Protein AF-A0A949L5R5-F1 (afdb_monomer_lite)

pLDDT: mean 89.88, std 6.46, range [57.16, 96.75]

Secondary structure (DSSP, 8-state):
-HHHHHHHHHHHHHHH---HHHHHHHHHHHHHHHHHHHS---HHHHHHHHHHHHHHHHHHHHHHHHHHHHHHHHHHSHHHHHHHHHHHTT--SHHHHHHHHHHHHHHHHHH-TT-

Foldseek 3Di:
DVVVVVVVVVVCCVVPVDDPVVVVVVVLVVCLVCCVVPVVDDNVVSVVVVVVVVVVVVVVVVVVVCLVVVLVVVCPPPVNVVVVVVQQVVQPDPVSNVVSVVVVVVVSCVVRVND

Radius of gyration: 22.45 Å; chains: 1; bounding box: 50×18×56 Å

Structure (mmCIF, N/CA/C/O backbone):
data_AF-A0A949L5R5-F1
#
_entry.id   AF-A0A949L5R5-F1
#
loop_
_atom_site.group_PDB
_atom_site.id
_atom_site.type_symbol
_atom_site.label_atom_id
_atom_site.label_alt_id
_atom_site.label_comp_id
_atom_site.label_asym_id
_atom_site.label_entity_id
_atom_site.label_seq_id
_atom_site.pdbx_PDB_ins_code
_atom_site.Cartn_x
_atom_site.Cartn_y
_atom_site.Cartn_z
_atom_site.occupancy
_atom_site.B_iso_or_equiv
_atom_site.auth_seq_id
_atom_site.auth_comp_id
_atom_site.auth_asym_id
_atom_site.auth_atom_id
_atom_site.pdbx_PDB_model_num
ATOM 1 N N . MET A 1 1 ? 11.360 -8.445 28.751 1.00 63.22 1 MET A N 1
ATOM 2 C CA . MET A 1 1 ? 12.357 -8.779 27.708 1.00 63.22 1 MET A CA 1
ATOM 3 C C . MET A 1 1 ? 11.833 -8.486 26.300 1.00 63.22 1 MET A C 1
ATOM 5 O O . MET A 1 1 ? 12.437 -7.669 25.621 1.00 63.22 1 MET A O 1
ATOM 9 N N . PHE A 1 2 ? 10.666 -9.020 25.914 1.00 84.00 2 PHE A N 1
ATOM 10 C CA . PHE A 1 2 ? 10.047 -8.808 24.590 1.00 84.00 2 PHE A CA 1
ATOM 11 C C . PHE A 1 2 ? 9.886 -7.331 24.183 1.00 84.00 2 PHE A C 1
ATOM 13 O O . PHE A 1 2 ? 10.334 -6.934 23.118 1.00 84.00 2 PHE A O 1
ATOM 20 N N . LYS A 1 3 ? 9.362 -6.481 25.079 1.00 83.56 3 LYS A N 1
ATOM 21 C CA . LYS A 1 3 ? 9.145 -5.042 24.815 1.00 83.56 3 LYS A CA 1
ATOM 22 C C . LYS A 1 3 ? 10.407 -4.278 24.382 1.00 83.56 3 LYS A C 1
ATOM 24 O O . LYS A 1 3 ? 10.329 -3.424 23.510 1.00 83.56 3 LYS A O 1
ATOM 29 N N . LYS A 1 4 ? 11.570 -4.576 24.981 1.00 83.69 4 LYS A N 1
ATOM 30 C CA . LYS A 1 4 ? 12.841 -3.913 24.627 1.00 83.69 4 LYS A CA 1
ATOM 31 C C . LYS A 1 4 ? 13.325 -4.338 23.242 1.00 83.69 4 LYS A C 1
ATOM 33 O O . LYS A 1 4 ? 13.772 -3.491 22.481 1.00 83.69 4 LYS A O 1
ATOM 38 N N . PHE A 1 5 ? 13.192 -5.624 22.922 1.00 92.50 5 PHE A N 1
ATOM 39 C CA . PHE A 1 5 ? 13.526 -6.154 21.603 1.00 92.50 5 PHE A CA 1
ATOM 40 C C . PHE A 1 5 ? 12.610 -5.571 20.518 1.00 92.50 5 PHE A C 1
ATOM 42 O O . PHE A 1 5 ? 13.103 -5.005 19.548 1.00 92.50 5 PHE A O 1
ATOM 49 N N . THR A 1 6 ? 11.290 -5.589 20.735 1.00 91.00 6 THR A N 1
ATOM 50 C CA . THR A 1 6 ? 10.316 -4.981 19.817 1.00 91.00 6 THR A CA 1
ATOM 51 C C . THR A 1 6 ? 10.620 -3.503 19.580 1.00 91.00 6 THR A C 1
ATOM 53 O O . THR A 1 6 ? 10.679 -3.074 18.434 1.00 91.00 6 THR A O 1
ATOM 56 N N . ASN A 1 7 ? 10.900 -2.731 20.634 1.00 91.31 7 ASN A N 1
ATOM 57 C CA . ASN A 1 7 ? 11.223 -1.311 20.488 1.00 91.31 7 ASN A CA 1
ATOM 58 C C . ASN A 1 7 ? 12.537 -1.072 19.728 1.00 91.31 7 ASN A C 1
ATOM 60 O O . ASN A 1 7 ? 12.623 -0.110 18.966 1.00 91.31 7 ASN A O 1
ATOM 64 N N . ALA A 1 8 ? 13.541 -1.939 19.893 1.00 91.62 8 ALA A N 1
ATOM 65 C CA . ALA A 1 8 ? 14.785 -1.854 19.130 1.00 91.62 8 ALA A CA 1
ATOM 66 C C . ALA A 1 8 ? 14.533 -2.092 17.631 1.00 91.62 8 ALA A C 1
ATOM 68 O O . ALA A 1 8 ? 14.948 -1.275 16.809 1.00 91.62 8 ALA A O 1
ATOM 69 N N . CYS A 1 9 ? 13.779 -3.138 17.277 1.00 90.31 9 CYS A N 1
ATOM 70 C CA . CYS A 1 9 ? 13.386 -3.409 15.891 1.00 90.31 9 CYS A CA 1
ATOM 71 C C . CYS A 1 9 ? 12.573 -2.253 15.292 1.00 90.31 9 CYS A C 1
ATOM 73 O O . CYS A 1 9 ? 12.889 -1.780 14.204 1.00 90.31 9 CYS A O 1
ATOM 75 N N . VAL A 1 10 ? 11.573 -1.748 16.022 1.00 90.69 10 VAL A N 1
ATOM 76 C CA . VAL A 1 10 ? 10.728 -0.624 15.584 1.00 90.69 10 VAL A CA 1
ATOM 77 C C . VAL A 1 10 ? 11.561 0.639 15.358 1.00 90.69 10 VAL A C 1
ATOM 79 O O . VAL A 1 10 ? 11.333 1.345 14.379 1.00 90.69 10 VAL A O 1
ATOM 82 N N . THR A 1 11 ? 12.548 0.914 16.214 1.00 91.19 11 THR A N 1
ATOM 83 C CA . THR A 1 11 ? 13.431 2.085 16.068 1.00 91.19 11 THR A CA 1
ATOM 84 C C . THR A 1 11 ? 14.309 1.975 14.825 1.00 91.19 11 THR A C 1
ATOM 86 O O . THR A 1 11 ? 14.455 2.949 14.093 1.00 91.19 11 THR A O 1
ATOM 89 N N . ILE A 1 12 ? 14.876 0.795 14.563 1.00 91.62 12 ILE A N 1
ATOM 90 C CA . ILE A 1 12 ? 15.704 0.557 13.375 1.00 91.62 12 ILE A CA 1
ATOM 91 C C . ILE A 1 12 ? 14.856 0.708 12.109 1.00 91.62 12 ILE A C 1
ATOM 93 O O . ILE A 1 12 ? 15.241 1.444 11.204 1.00 91.62 12 ILE A O 1
ATOM 97 N N . VAL A 1 13 ? 13.682 0.073 12.065 1.00 89.75 13 VAL A N 1
ATOM 98 C CA . VAL A 1 13 ? 12.789 0.129 10.901 1.00 89.75 13 VAL A CA 1
ATOM 99 C C . VAL A 1 13 ? 12.325 1.559 10.634 1.00 89.75 13 VAL A C 1
ATOM 101 O O . VAL A 1 13 ? 12.536 2.052 9.538 1.00 89.75 13 VAL A O 1
ATOM 104 N N . ASN A 1 14 ? 11.788 2.276 11.625 1.00 85.00 14 ASN A N 1
ATOM 105 C CA . ASN A 1 14 ? 11.332 3.657 11.403 1.00 85.00 14 ASN A CA 1
ATOM 106 C C . ASN A 1 14 ? 12.462 4.611 10.998 1.00 85.00 14 ASN A C 1
ATOM 108 O O . ASN A 1 14 ? 12.210 5.607 10.329 1.00 85.00 14 ASN A O 1
ATOM 112 N N . LYS A 1 15 ? 13.701 4.338 11.423 1.00 87.62 15 LYS A N 1
ATOM 113 C CA . LYS A 1 15 ? 14.843 5.205 11.124 1.00 87.62 15 LYS A CA 1
ATOM 114 C C . LYS A 1 15 ? 15.426 4.966 9.733 1.00 87.62 15 LYS A C 1
ATOM 116 O O . LYS A 1 15 ? 15.934 5.910 9.135 1.00 87.62 15 LYS A O 1
ATOM 121 N N . TYR A 1 16 ? 15.405 3.724 9.252 1.00 84.69 16 TYR A N 1
ATOM 122 C CA . TYR A 1 16 ? 16.114 3.341 8.030 1.00 84.69 16 TYR A CA 1
ATOM 123 C C . TYR A 1 16 ? 15.218 2.886 6.893 1.00 84.69 16 TYR A C 1
ATOM 125 O O . TYR A 1 16 ? 15.731 2.802 5.785 1.00 84.69 16 TYR A O 1
ATOM 133 N N . LEU A 1 17 ? 13.942 2.573 7.136 1.00 85.75 17 LEU A N 1
ATOM 134 C CA . LEU A 1 17 ? 13.018 2.161 6.086 1.00 85.75 17 LEU A CA 1
ATOM 135 C C . LEU A 1 17 ? 12.636 3.411 5.278 1.00 85.75 17 LEU A C 1
ATOM 137 O O . LEU A 1 17 ? 11.871 4.241 5.772 1.00 85.75 17 LEU A O 1
ATOM 141 N N . PRO A 1 18 ? 13.207 3.594 4.075 1.00 83.06 18 PRO A N 1
ATOM 142 C CA . PRO A 1 18 ? 12.855 4.700 3.209 1.00 83.06 18 PRO A CA 1
ATOM 143 C C . PRO A 1 18 ? 11.436 4.515 2.687 1.00 83.06 18 PRO A C 1
ATOM 145 O O . PRO A 1 18 ? 10.866 3.422 2.730 1.00 83.06 18 PRO A O 1
ATOM 148 N N . ASP A 1 19 ? 10.900 5.586 2.121 1.00 88.69 19 ASP A N 1
ATOM 149 C CA . ASP A 1 19 ? 9.606 5.534 1.464 1.00 88.69 19 ASP A CA 1
ATOM 150 C C . ASP A 1 19 ? 9.576 4.441 0.362 1.00 88.69 19 ASP A C 1
ATOM 152 O O . ASP A 1 19 ? 10.503 4.375 -0.453 1.00 88.69 19 ASP A O 1
ATOM 156 N N . PRO A 1 20 ? 8.542 3.578 0.301 1.00 89.62 20 PRO A N 1
ATOM 157 C CA . PRO A 1 20 ? 8.423 2.537 -0.724 1.00 89.62 20 PRO A CA 1
ATOM 158 C C . PRO A 1 20 ? 8.541 3.055 -2.165 1.00 89.62 20 PRO A C 1
ATOM 160 O O . PRO A 1 20 ? 9.084 2.361 -3.030 1.00 89.62 20 PRO A O 1
ATOM 163 N N . PHE A 1 21 ? 8.084 4.281 -2.431 1.00 88.38 21 PHE A N 1
ATOM 164 C CA . PHE A 1 21 ? 8.202 4.917 -3.739 1.00 88.38 21 PHE A CA 1
ATOM 165 C C . PHE A 1 21 ? 9.664 5.148 -4.131 1.00 88.38 21 PHE A C 1
ATOM 167 O O . PHE A 1 21 ? 10.023 4.954 -5.293 1.00 88.38 21 PHE A O 1
ATOM 174 N N . LEU A 1 22 ? 10.534 5.484 -3.169 1.00 91.88 22 LEU A N 1
ATOM 175 C CA . LEU A 1 22 ? 11.964 5.663 -3.424 1.00 91.88 22 LEU A CA 1
ATOM 176 C C . LEU A 1 22 ? 12.582 4.387 -4.005 1.00 91.88 22 LEU A C 1
ATOM 178 O O . LEU A 1 22 ? 13.319 4.449 -4.990 1.00 91.88 22 LEU A O 1
ATOM 182 N N . PHE A 1 23 ? 12.251 3.224 -3.438 1.00 91.44 23 PHE A N 1
ATOM 183 C CA . PHE A 1 23 ? 12.731 1.947 -3.965 1.00 91.44 23 PHE A CA 1
ATOM 184 C C . PHE A 1 23 ? 12.221 1.677 -5.378 1.00 91.44 23 PHE A C 1
ATOM 186 O O . PHE A 1 23 ? 13.002 1.237 -6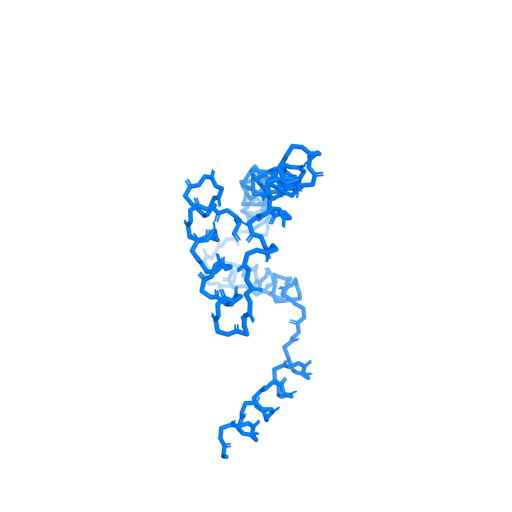.219 1.00 91.44 23 PHE A O 1
ATOM 193 N N . ALA A 1 24 ? 10.949 1.966 -5.665 1.00 92.00 24 ALA A N 1
ATOM 194 C CA . ALA A 1 24 ? 10.382 1.784 -7.001 1.00 92.00 24 ALA A CA 1
ATOM 195 C C . ALA A 1 24 ? 11.110 2.638 -8.057 1.00 92.00 24 ALA A C 1
ATOM 197 O O . ALA A 1 24 ? 11.410 2.156 -9.154 1.00 92.00 24 ALA A O 1
ATOM 198 N N . VAL A 1 25 ? 11.455 3.883 -7.714 1.00 93.44 25 VAL A N 1
ATOM 199 C CA . VAL A 1 25 ? 12.224 4.783 -8.586 1.00 93.44 25 VAL A CA 1
ATOM 200 C C . VAL A 1 25 ? 13.645 4.257 -8.805 1.00 93.44 25 VAL A C 1
ATOM 202 O O . VAL A 1 25 ? 14.082 4.138 -9.949 1.00 93.44 25 VAL A O 1
ATOM 205 N N . ILE A 1 26 ? 14.358 3.884 -7.738 1.00 95.62 26 ILE A N 1
ATOM 206 C CA . ILE A 1 26 ? 15.722 3.337 -7.839 1.00 95.62 26 ILE A CA 1
ATOM 207 C C . ILE A 1 26 ? 15.732 2.066 -8.696 1.00 95.62 26 ILE A C 1
ATOM 209 O O . ILE A 1 26 ? 16.552 1.935 -9.606 1.00 95.62 26 ILE A O 1
ATOM 213 N N . LEU A 1 27 ? 14.795 1.149 -8.450 1.00 95.12 27 LEU A N 1
ATOM 214 C CA . LEU A 1 27 ? 14.668 -0.086 -9.218 1.00 95.12 27 LEU A CA 1
ATOM 215 C C . LEU A 1 27 ? 14.348 0.182 -10.687 1.00 95.12 27 LEU A C 1
ATOM 217 O O . LEU A 1 27 ? 14.886 -0.510 -11.544 1.00 95.12 27 LEU A O 1
ATOM 221 N N . THR A 1 28 ? 13.545 1.203 -10.995 1.00 94.44 28 THR A N 1
ATOM 222 C CA . THR A 1 28 ? 13.281 1.607 -12.384 1.00 94.44 28 THR A CA 1
ATOM 223 C C . THR A 1 28 ? 14.584 1.931 -13.115 1.00 94.44 28 THR A C 1
ATOM 225 O O . THR A 1 28 ? 14.828 1.397 -14.196 1.00 94.44 28 THR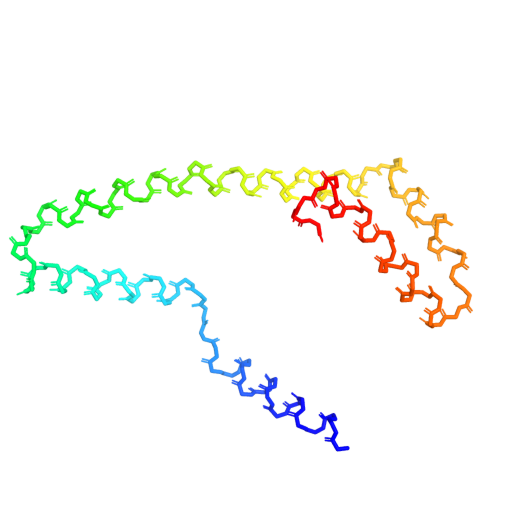 A O 1
ATOM 228 N N . PHE A 1 29 ? 15.462 2.737 -12.512 1.00 95.56 29 PHE A N 1
ATOM 229 C CA . PHE A 1 29 ? 16.761 3.056 -13.111 1.00 95.56 29 PHE A CA 1
ATOM 230 C C . PHE A 1 29 ? 17.661 1.827 -13.244 1.00 95.56 29 PHE A C 1
ATOM 232 O O . PHE A 1 29 ? 18.258 1.622 -14.299 1.00 95.56 29 PHE A O 1
ATOM 239 N N . ILE A 1 30 ? 17.726 0.986 -12.207 1.00 96.75 30 ILE A N 1
ATOM 240 C CA . ILE A 1 30 ? 18.511 -0.256 -12.239 1.00 96.75 30 ILE A CA 1
ATOM 241 C C . ILE A 1 30 ? 18.041 -1.155 -13.387 1.00 96.75 30 ILE A C 1
ATOM 243 O O . ILE A 1 30 ? 18.862 -1.626 -14.169 1.00 96.75 30 ILE A O 1
ATOM 247 N N . VAL A 1 31 ? 16.731 -1.362 -13.533 1.00 95.50 31 VAL A N 1
ATOM 248 C CA . VAL A 1 31 ? 16.160 -2.209 -14.588 1.00 95.50 31 VAL A CA 1
ATOM 249 C C . VAL A 1 31 ? 16.445 -1.636 -15.974 1.00 95.50 31 VAL A C 1
ATOM 251 O O . VAL A 1 31 ? 16.804 -2.399 -16.868 1.00 95.50 31 VAL A O 1
ATOM 254 N N . VAL A 1 32 ? 16.355 -0.314 -16.159 1.00 95.38 32 VAL A N 1
ATOM 255 C CA . VAL A 1 32 ? 16.730 0.330 -17.429 1.00 95.38 32 VAL A CA 1
ATOM 256 C C . VAL A 1 32 ? 18.200 0.061 -17.759 1.00 95.38 32 VAL A C 1
ATOM 258 O O . VAL A 1 32 ? 18.496 -0.408 -18.855 1.00 95.38 32 VAL A O 1
ATOM 261 N N . LEU A 1 33 ? 19.117 0.284 -16.813 1.00 95.56 33 LEU A N 1
ATOM 262 C CA . LEU A 1 33 ? 20.553 0.065 -17.025 1.00 95.56 33 LEU A CA 1
ATOM 263 C C . LEU A 1 33 ? 20.880 -1.402 -17.329 1.00 95.56 33 LEU A C 1
ATOM 265 O O . LEU A 1 33 ? 21.621 -1.687 -18.269 1.00 95.56 33 LEU A O 1
ATOM 269 N N . LEU A 1 34 ? 20.310 -2.333 -16.564 1.00 96.19 34 LEU A N 1
ATOM 270 C CA . LEU A 1 34 ? 20.529 -3.764 -16.767 1.00 96.19 34 LEU A CA 1
ATOM 271 C C . LEU A 1 34 ? 19.904 -4.259 -18.075 1.00 96.19 34 LEU A C 1
ATOM 273 O O . LEU A 1 34 ? 20.497 -5.104 -18.742 1.00 96.19 34 LEU A O 1
ATOM 277 N N . GLY A 1 35 ? 18.753 -3.719 -18.481 1.00 95.25 35 GLY A N 1
ATOM 278 C CA . GLY A 1 35 ? 18.120 -4.059 -19.754 1.00 95.25 35 GLY A CA 1
ATOM 279 C C . GLY A 1 35 ? 18.992 -3.679 -20.954 1.00 95.25 35 GLY A C 1
ATOM 280 O O . GLY A 1 35 ? 19.216 -4.500 -21.849 1.00 95.25 35 GLY A O 1
ATOM 281 N N . LEU A 1 36 ? 19.570 -2.475 -20.919 1.00 94.81 36 LEU A N 1
ATOM 282 C CA . LEU A 1 36 ? 20.508 -2.002 -21.940 1.00 94.81 36 LEU A CA 1
ATOM 283 C C . LEU A 1 36 ? 21.814 -2.811 -21.949 1.00 94.81 36 LEU A C 1
ATOM 285 O O . LEU A 1 36 ? 22.308 -3.171 -23.014 1.00 94.81 36 LEU A O 1
ATOM 289 N N . ALA A 1 37 ? 22.375 -3.103 -20.771 1.00 94.38 37 ALA A N 1
ATOM 290 C CA . ALA A 1 37 ? 23.692 -3.727 -20.655 1.00 94.38 37 ALA A CA 1
ATOM 291 C C . ALA A 1 37 ? 23.686 -5.251 -20.864 1.00 94.38 37 ALA A C 1
ATOM 293 O O . ALA A 1 37 ? 24.633 -5.788 -21.433 1.00 94.38 37 ALA A O 1
ATOM 294 N N . LEU A 1 38 ? 22.655 -5.955 -20.382 1.00 95.62 38 LEU A N 1
ATOM 295 C CA . LEU A 1 38 ? 22.647 -7.422 -20.304 1.00 95.62 38 LEU A CA 1
ATOM 296 C C . LEU A 1 38 ? 21.679 -8.090 -21.280 1.00 95.62 38 LEU A C 1
ATOM 298 O O . LEU A 1 38 ? 21.903 -9.236 -21.657 1.00 95.62 38 LEU A O 1
ATOM 302 N N . THR A 1 39 ? 20.600 -7.410 -21.679 1.00 91.69 39 THR A N 1
ATOM 303 C CA . THR A 1 39 ? 19.536 -8.027 -22.497 1.00 91.69 39 THR A CA 1
ATOM 304 C C . THR A 1 39 ? 19.501 -7.537 -23.943 1.00 91.69 39 THR A C 1
ATOM 306 O O . THR A 1 39 ? 18.654 -7.981 -24.713 1.00 91.69 39 THR A O 1
ATOM 309 N N . GLY A 1 40 ? 20.417 -6.636 -24.322 1.00 88.69 40 GLY A N 1
ATOM 310 C CA . GLY A 1 40 ? 20.526 -6.108 -25.686 1.00 88.69 40 GLY A CA 1
ATOM 311 C C . GLY A 1 40 ? 19.322 -5.275 -26.136 1.00 88.69 40 GLY A C 1
ATOM 312 O O . GLY A 1 40 ? 19.128 -5.084 -27.333 1.00 88.69 40 GLY A O 1
ATOM 313 N N . GLN A 1 41 ? 18.499 -4.804 -25.195 1.00 92.00 41 GLN A N 1
ATOM 314 C CA . GLN A 1 41 ? 17.329 -3.980 -25.489 1.00 92.00 41 GLN A CA 1
ATOM 315 C C . GLN A 1 41 ? 17.762 -2.562 -25.861 1.00 92.00 41 GLN A C 1
ATOM 317 O O . GLN A 1 41 ? 18.695 -2.014 -25.271 1.00 92.00 41 GLN A O 1
ATOM 322 N N . GLY A 1 42 ? 17.077 -1.943 -26.823 1.00 93.88 42 GLY A N 1
ATOM 323 C CA . GLY A 1 42 ? 17.318 -0.546 -27.172 1.00 93.88 42 GLY A CA 1
ATOM 324 C C . GLY A 1 42 ? 16.741 0.420 -26.123 1.00 93.88 42 GLY A C 1
ATOM 325 O O . GLY A 1 42 ? 15.764 0.086 -25.448 1.00 93.88 42 GLY A O 1
ATOM 326 N N . PRO A 1 43 ? 17.251 1.666 -26.021 1.00 92.19 43 PRO A N 1
ATOM 327 C CA . PRO A 1 43 ? 16.682 2.692 -25.138 1.00 92.19 43 PRO A CA 1
ATOM 328 C C . PRO A 1 43 ? 15.185 2.923 -25.354 1.00 92.19 43 PRO A C 1
ATOM 330 O O . PRO A 1 43 ? 14.431 3.079 -24.397 1.00 92.19 43 PRO A O 1
ATOM 333 N N . MET A 1 44 ? 14.742 2.891 -26.612 1.00 95.44 44 MET A N 1
ATOM 334 C CA . MET A 1 44 ? 13.333 3.069 -26.955 1.00 95.44 44 MET A CA 1
ATOM 335 C C . MET A 1 44 ? 12.466 1.891 -26.494 1.00 95.44 44 MET A C 1
ATOM 337 O O . MET A 1 44 ? 11.323 2.089 -26.083 1.00 95.44 44 MET A O 1
ATOM 341 N N . ASP A 1 45 ? 13.000 0.672 -26.523 1.00 94.62 45 ASP A N 1
ATOM 342 C CA . ASP A 1 45 ? 12.265 -0.515 -26.091 1.00 94.62 45 ASP A CA 1
ATOM 343 C C . ASP A 1 45 ? 12.122 -0.542 -24.569 1.00 94.62 45 ASP A C 1
ATOM 345 O O . ASP A 1 45 ? 11.028 -0.798 -24.068 1.00 94.62 45 ASP A O 1
ATOM 349 N N . MET A 1 46 ? 13.152 -0.122 -23.824 1.00 95.12 46 MET A N 1
ATOM 350 C CA . MET A 1 46 ? 13.056 0.053 -22.368 1.00 95.12 46 MET A CA 1
ATOM 351 C C . MET A 1 46 ? 11.948 1.036 -21.965 1.00 95.12 46 MET A C 1
ATOM 353 O O . MET A 1 46 ? 11.188 0.758 -21.036 1.00 95.12 46 MET A O 1
ATOM 357 N N . VAL A 1 47 ? 11.796 2.150 -22.693 1.00 94.25 47 VAL A N 1
ATOM 358 C CA . VAL A 1 47 ? 10.703 3.113 -22.461 1.00 94.25 47 VAL A CA 1
ATOM 359 C C . VAL A 1 47 ? 9.338 2.483 -22.747 1.00 94.25 47 VAL A C 1
ATOM 361 O O . VAL A 1 47 ? 8.409 2.654 -21.955 1.00 94.25 47 VAL A O 1
ATOM 364 N N . LYS A 1 48 ? 9.203 1.717 -23.837 1.00 93.69 48 LYS A N 1
ATOM 365 C CA . LYS A 1 48 ? 7.954 1.008 -24.159 1.00 93.69 48 LYS A CA 1
ATOM 366 C C . LYS A 1 48 ? 7.598 -0.029 -23.094 1.00 93.69 48 LYS A C 1
ATOM 368 O O . LYS A 1 48 ? 6.441 -0.094 -22.685 1.00 93.69 48 LYS A O 1
ATOM 373 N N . HIS A 1 49 ? 8.568 -0.813 -22.622 1.00 92.62 49 HIS A N 1
ATOM 374 C CA . HIS A 1 49 ? 8.356 -1.796 -21.557 1.00 92.62 49 HIS A CA 1
ATOM 375 C C . HIS A 1 49 ? 7.884 -1.132 -20.264 1.00 92.62 49 HIS A C 1
ATOM 377 O O . HIS A 1 49 ? 6.902 -1.580 -19.669 1.00 92.62 49 HIS A O 1
ATOM 383 N N . TRP A 1 50 ? 8.534 -0.036 -19.869 1.00 92.69 50 TRP A N 1
ATOM 384 C CA . TRP A 1 50 ? 8.145 0.726 -18.687 1.00 92.69 50 TRP A CA 1
ATOM 385 C C . TRP A 1 50 ? 6.731 1.309 -18.823 1.00 92.69 50 TRP A C 1
ATOM 387 O O . TRP A 1 50 ? 5.893 1.105 -17.945 1.00 92.69 50 TRP A O 1
ATOM 397 N N . GLY A 1 51 ? 6.431 1.959 -19.953 1.00 91.12 51 GLY A N 1
ATOM 398 C CA . GLY A 1 51 ? 5.121 2.557 -20.213 1.00 91.12 51 GLY A CA 1
ATOM 399 C C . GLY A 1 51 ? 3.989 1.527 -20.238 1.00 91.12 51 GLY A C 1
ATOM 400 O O . GLY A 1 51 ? 2.975 1.711 -19.566 1.00 91.12 51 GLY A O 1
ATOM 401 N N . ASN A 1 52 ? 4.168 0.412 -20.950 1.00 89.94 52 ASN A N 1
ATOM 402 C CA . ASN A 1 52 ? 3.163 -0.654 -21.017 1.00 89.94 52 ASN A CA 1
ATOM 403 C C . ASN A 1 52 ? 2.900 -1.279 -19.637 1.00 89.94 52 ASN A C 1
ATOM 405 O O . ASN A 1 52 ? 1.746 -1.522 -19.281 1.00 89.94 52 ASN A O 1
ATOM 409 N N . GLY A 1 53 ? 3.954 -1.501 -18.842 1.00 87.94 53 GLY A N 1
ATOM 410 C CA . GLY A 1 53 ? 3.823 -1.997 -17.472 1.00 87.94 53 GLY A CA 1
ATOM 411 C C . GLY A 1 53 ? 3.079 -1.017 -16.560 1.00 87.94 53 GLY A C 1
ATOM 412 O O . GLY A 1 53 ? 2.193 -1.425 -15.809 1.00 87.94 53 GLY A O 1
ATOM 413 N N . PHE A 1 54 ? 3.378 0.280 -16.667 1.00 87.38 54 PHE A N 1
ATOM 414 C CA . PHE A 1 54 ? 2.708 1.325 -15.891 1.00 87.38 54 PHE A CA 1
ATOM 415 C C . PHE A 1 54 ? 1.194 1.355 -16.142 1.00 87.38 54 PHE A C 1
ATOM 417 O O . PHE A 1 54 ? 0.409 1.382 -15.193 1.00 87.38 54 PHE A O 1
ATOM 424 N N . TRP A 1 55 ? 0.763 1.287 -17.405 1.00 86.56 55 TRP A N 1
ATOM 425 C CA . TRP A 1 55 ? -0.664 1.295 -17.744 1.00 86.56 55 TRP A CA 1
ATOM 426 C C . TRP A 1 55 ? -1.407 0.046 -17.256 1.00 86.56 55 TRP A C 1
ATOM 428 O O . TRP A 1 55 ? -2.549 0.159 -16.808 1.00 86.56 55 TRP A O 1
ATOM 438 N N . ALA A 1 56 ? -0.763 -1.125 -17.266 1.00 85.00 56 ALA A N 1
ATOM 439 C CA . ALA A 1 56 ? -1.338 -2.335 -16.677 1.00 85.00 56 ALA A CA 1
ATOM 440 C C . ALA A 1 56 ? -1.553 -2.179 -15.158 1.00 85.00 56 ALA A C 1
ATOM 442 O O . ALA A 1 56 ? -2.602 -2.556 -14.628 1.00 85.00 56 ALA A O 1
ATOM 443 N N . LEU A 1 57 ? -0.592 -1.559 -14.466 1.00 88.81 57 LEU A N 1
ATOM 444 C CA . LEU A 1 57 ? -0.694 -1.271 -13.036 1.00 88.81 57 LEU A CA 1
ATOM 445 C C . LEU A 1 57 ? -1.742 -0.204 -12.715 1.00 88.81 57 LEU A C 1
ATOM 447 O O . LEU A 1 57 ? -2.301 -0.246 -11.625 1.00 88.81 57 LEU A O 1
ATOM 451 N N . LEU A 1 58 ? -2.038 0.729 -13.625 1.00 89.88 58 LEU A N 1
ATOM 452 C CA . LEU A 1 58 ? -3.050 1.766 -13.399 1.00 89.88 58 LEU A CA 1
ATOM 453 C C . LEU A 1 58 ? -4.462 1.181 -13.266 1.00 89.88 58 LEU A C 1
ATOM 455 O O . LEU A 1 58 ? -5.217 1.577 -12.380 1.00 89.88 58 LEU A O 1
ATOM 459 N N . ALA A 1 59 ? -4.826 0.230 -14.129 1.00 87.94 59 ALA A N 1
ATOM 460 C CA . ALA A 1 59 ? -6.123 -0.437 -14.031 1.00 87.94 59 ALA A CA 1
ATOM 461 C C . ALA A 1 59 ? -6.242 -1.219 -12.712 1.00 87.94 59 ALA A C 1
ATOM 463 O O . ALA A 1 59 ? -7.249 -1.111 -12.012 1.00 87.94 59 ALA A O 1
ATOM 464 N N . PHE A 1 60 ? -5.184 -1.946 -12.342 1.00 88.06 60 PHE A N 1
ATOM 465 C CA . PHE A 1 60 ? -5.109 -2.661 -11.070 1.00 88.06 60 PHE A CA 1
ATOM 466 C C . PHE A 1 60 ? -5.174 -1.710 -9.864 1.00 88.06 60 PHE A C 1
ATOM 468 O O . PHE A 1 60 ? -5.956 -1.929 -8.941 1.00 88.06 60 PHE A O 1
ATOM 475 N N . SER A 1 61 ? -4.404 -0.620 -9.871 1.00 91.38 61 SER A N 1
ATOM 476 C CA . SER A 1 61 ? -4.371 0.337 -8.765 1.00 91.38 61 SER A CA 1
ATOM 477 C C . SER A 1 61 ? -5.710 1.048 -8.596 1.00 91.38 61 SER A C 1
ATOM 479 O O . SER A 1 61 ? -6.164 1.201 -7.466 1.00 91.38 61 SER A O 1
ATOM 481 N N . MET A 1 62 ? -6.395 1.392 -9.690 1.00 92.56 62 MET A N 1
ATOM 482 C CA . MET A 1 62 ? -7.750 1.942 -9.642 1.00 92.56 62 MET A CA 1
ATOM 483 C C . MET A 1 62 ? -8.728 0.967 -8.977 1.00 92.56 62 MET A C 1
ATOM 485 O O . MET A 1 62 ? -9.495 1.372 -8.104 1.00 92.56 62 MET A O 1
ATOM 489 N N . GLN A 1 63 ? -8.683 -0.320 -9.337 1.00 90.00 63 GLN A N 1
ATOM 490 C CA . GLN A 1 63 ? -9.521 -1.343 -8.703 1.00 90.00 63 GLN A CA 1
ATOM 491 C C . GLN A 1 63 ? -9.241 -1.434 -7.196 1.00 90.00 63 GLN A C 1
ATOM 493 O O . GLN A 1 63 ? -10.176 -1.398 -6.397 1.00 90.00 63 GLN A O 1
ATOM 498 N N . MET A 1 64 ? -7.968 -1.461 -6.795 1.00 90.88 64 MET A N 1
ATOM 499 C CA . MET A 1 64 ? -7.577 -1.508 -5.382 1.00 90.88 64 MET A CA 1
ATOM 500 C C . MET A 1 64 ? -7.987 -0.245 -4.609 1.00 90.88 64 MET A C 1
ATOM 502 O O . MET A 1 64 ? -8.497 -0.345 -3.493 1.00 90.88 64 MET A O 1
ATOM 506 N N . VAL A 1 65 ? -7.834 0.942 -5.204 1.00 92.12 65 VAL A N 1
ATOM 507 C CA . VAL A 1 65 ? -8.283 2.213 -4.611 1.00 92.12 65 VAL A CA 1
ATOM 508 C C . VAL A 1 65 ? -9.796 2.210 -4.424 1.00 92.12 65 VAL A C 1
ATOM 510 O O . VAL A 1 65 ? -10.271 2.575 -3.351 1.00 92.12 65 VAL A O 1
ATOM 513 N N . LEU A 1 66 ? -10.565 1.761 -5.419 1.00 90.88 66 LEU A N 1
ATOM 514 C CA . LEU A 1 66 ? -12.019 1.671 -5.300 1.00 90.88 66 LEU A CA 1
ATOM 515 C C . LEU A 1 66 ? -12.437 0.698 -4.196 1.00 90.88 66 LEU A C 1
ATOM 517 O O . LEU A 1 66 ? -13.335 1.038 -3.429 1.00 90.88 66 LEU A O 1
ATOM 521 N N . ILE A 1 67 ? -11.777 -0.456 -4.055 1.00 88.12 67 ILE A N 1
ATOM 522 C CA . ILE A 1 67 ? -12.044 -1.410 -2.962 1.00 88.12 67 ILE A CA 1
ATOM 523 C C . ILE A 1 67 ? -11.872 -0.735 -1.592 1.00 88.12 67 ILE A C 1
ATOM 525 O O . ILE A 1 67 ? -12.753 -0.859 -0.737 1.00 88.12 67 ILE A O 1
ATOM 529 N N . LEU A 1 68 ? -10.791 0.027 -1.399 1.00 89.44 68 LEU A N 1
ATOM 530 C CA . LEU A 1 68 ? -10.502 0.730 -0.142 1.00 89.44 68 LEU A CA 1
ATOM 531 C C . LEU A 1 68 ? -11.454 1.910 0.110 1.00 89.44 68 LEU A C 1
ATOM 533 O O . LEU A 1 68 ? -11.997 2.066 1.207 1.00 89.44 68 LEU A O 1
ATOM 537 N N . VAL A 1 69 ? -11.684 2.751 -0.900 1.00 90.69 69 VAL A N 1
ATOM 538 C CA . VAL A 1 69 ? -12.552 3.933 -0.783 1.00 90.69 69 VAL A CA 1
ATOM 539 C C . VAL A 1 69 ? -14.001 3.512 -0.550 1.00 90.69 69 VAL A C 1
ATOM 541 O O . VAL A 1 69 ? -14.658 4.048 0.337 1.00 90.69 69 VAL A O 1
ATOM 544 N N . THR A 1 70 ? -14.503 2.517 -1.279 1.00 90.06 70 THR A N 1
ATOM 545 C CA . THR A 1 70 ? -15.873 2.020 -1.075 1.00 90.06 70 THR A CA 1
ATOM 546 C C . THR A 1 70 ? -16.022 1.269 0.247 1.00 90.06 70 THR A C 1
ATOM 548 O O . THR A 1 70 ? -17.023 1.468 0.933 1.00 90.06 70 THR A O 1
ATOM 551 N N . GLY A 1 71 ? -15.022 0.483 0.664 1.00 88.25 71 GLY A N 1
ATOM 552 C CA . GLY A 1 71 ? -15.009 -0.176 1.974 1.00 88.25 71 GLY A CA 1
ATOM 553 C C . GLY A 1 71 ? -15.035 0.830 3.129 1.00 88.25 71 GLY A C 1
ATOM 554 O O . GLY A 1 71 ? -15.875 0.740 4.027 1.00 88.25 71 GLY A O 1
ATOM 555 N N . SER A 1 72 ? -14.183 1.856 3.067 1.00 87.75 72 SER A N 1
ATOM 556 C CA . SER A 1 72 ? -14.169 2.933 4.065 1.00 87.75 72 SER A CA 1
ATOM 557 C C . SER A 1 72 ? -15.450 3.774 4.046 1.00 87.75 72 SER A C 1
ATOM 559 O O . SER A 1 72 ? -15.940 4.157 5.112 1.00 87.75 72 SER A O 1
ATOM 561 N N . ALA A 1 73 ? -16.036 4.036 2.875 1.00 90.88 73 ALA A N 1
ATOM 562 C CA . ALA A 1 73 ? -17.323 4.717 2.759 1.00 90.88 73 ALA A CA 1
ATOM 563 C C . ALA A 1 73 ? -18.464 3.883 3.369 1.00 90.88 73 ALA A C 1
ATOM 565 O O . ALA A 1 73 ? -19.282 4.420 4.118 1.00 90.88 73 ALA A O 1
ATOM 566 N N . MET A 1 74 ? -18.491 2.569 3.118 1.00 88.44 74 MET A N 1
ATOM 567 C CA . MET A 1 74 ? -19.462 1.640 3.704 1.00 88.44 74 MET A CA 1
ATOM 568 C C . MET A 1 74 ? -19.359 1.618 5.231 1.00 88.44 74 MET A C 1
ATOM 570 O O . MET A 1 74 ? -20.374 1.768 5.909 1.00 88.44 74 MET A O 1
ATOM 574 N N . ALA A 1 75 ? -18.146 1.505 5.780 1.00 85.94 75 ALA A N 1
ATOM 575 C CA . ALA A 1 75 ? -17.920 1.501 7.225 1.00 85.94 75 ALA A CA 1
ATOM 576 C C . ALA A 1 75 ? -18.382 2.807 7.903 1.00 85.94 75 ALA A C 1
ATOM 578 O O . ALA A 1 75 ? -18.847 2.794 9.045 1.00 85.94 75 ALA A O 1
ATOM 579 N N . GLN A 1 76 ? -18.285 3.937 7.197 1.00 88.88 76 GLN A N 1
ATOM 580 C CA . GLN A 1 76 ? -18.712 5.250 7.688 1.00 88.88 76 GLN A CA 1
ATOM 581 C C . GLN A 1 76 ? -20.207 5.529 7.488 1.00 88.88 76 GLN A C 1
ATOM 583 O O . GLN A 1 76 ? -20.737 6.458 8.107 1.00 88.88 76 GLN A O 1
ATOM 588 N N . ALA A 1 77 ? -20.902 4.740 6.665 1.00 93.69 77 ALA A N 1
ATOM 589 C CA . ALA A 1 77 ? -22.321 4.929 6.410 1.00 93.69 77 ALA A CA 1
ATOM 590 C C . ALA A 1 77 ? -23.136 4.812 7.717 1.00 93.69 77 ALA A C 1
ATOM 592 O O . ALA A 1 77 ? -22.848 3.947 8.553 1.00 93.69 77 ALA A O 1
ATOM 593 N N . PRO A 1 78 ? -24.191 5.631 7.912 1.00 93.62 78 PRO A N 1
ATOM 594 C CA . PRO A 1 78 ? -24.913 5.715 9.186 1.00 93.62 78 PRO A CA 1
ATOM 595 C C . PRO A 1 78 ? -25.446 4.375 9.708 1.00 93.62 78 PRO A C 1
ATOM 597 O O . PRO A 1 78 ? -25.496 4.164 10.918 1.00 93.62 78 PRO A O 1
ATOM 600 N N . VAL A 1 79 ? -25.840 3.475 8.803 1.00 94.50 79 VAL A N 1
ATOM 601 C CA . VAL A 1 79 ? -26.359 2.141 9.140 1.00 94.50 79 VAL A CA 1
ATOM 602 C C . VAL A 1 79 ? -25.253 1.267 9.736 1.00 94.50 79 VAL A C 1
ATOM 604 O O . VAL A 1 79 ? -25.384 0.800 10.866 1.00 94.50 79 VAL A O 1
ATOM 607 N N . PHE A 1 80 ? -24.137 1.105 9.022 1.00 90.75 80 PHE A N 1
ATOM 608 C CA . PHE A 1 80 ? -23.014 0.279 9.471 1.00 90.75 80 PHE A CA 1
ATOM 609 C C . PHE A 1 80 ? -22.339 0.854 10.712 1.00 90.75 80 PHE A C 1
ATOM 611 O O . PHE A 1 80 ? -22.055 0.114 11.652 1.00 90.75 80 PHE A O 1
ATOM 618 N N . LYS A 1 81 ? -22.184 2.179 10.785 1.00 91.19 81 LYS A N 1
ATOM 619 C CA . LYS A 1 81 ? -21.639 2.848 11.968 1.00 91.19 81 LYS A CA 1
ATOM 620 C C . LYS A 1 81 ? -22.453 2.542 13.231 1.00 91.19 81 LYS A C 1
ATOM 622 O O . LYS A 1 81 ? -21.864 2.235 14.265 1.00 91.19 81 LYS A O 1
ATOM 627 N N . LYS A 1 82 ? -23.791 2.574 13.154 1.00 94.25 82 LYS A N 1
ATOM 628 C CA . LYS A 1 82 ? -24.672 2.220 14.285 1.00 94.25 82 LYS A CA 1
ATOM 629 C C . LYS A 1 82 ? -24.539 0.750 14.684 1.00 94.25 82 LYS A C 1
ATOM 631 O O . LYS A 1 82 ? -24.457 0.457 15.874 1.00 94.25 82 LYS A O 1
ATOM 636 N N . ILE A 1 83 ? -24.488 -0.159 13.708 1.00 93.25 83 ILE A N 1
ATOM 637 C CA . ILE A 1 83 ? -24.311 -1.599 13.955 1.00 93.25 83 ILE A CA 1
ATOM 638 C C . ILE A 1 83 ? -22.983 -1.851 14.676 1.00 93.25 83 ILE A C 1
ATOM 640 O O . ILE A 1 83 ? -22.966 -2.473 15.736 1.00 93.25 83 ILE A O 1
ATOM 644 N N . LEU A 1 84 ? -21.882 -1.307 14.154 1.00 91.81 84 LEU A N 1
ATOM 645 C CA . LEU A 1 84 ? -20.553 -1.463 14.744 1.00 91.81 84 LEU A CA 1
ATOM 646 C C . LEU A 1 84 ? -20.475 -0.861 16.154 1.00 91.81 84 LEU A C 1
ATOM 648 O O . LEU A 1 84 ? -19.896 -1.478 17.044 1.00 91.81 84 LEU A O 1
ATOM 652 N N . GLN A 1 85 ? -21.105 0.294 16.395 1.00 92.31 85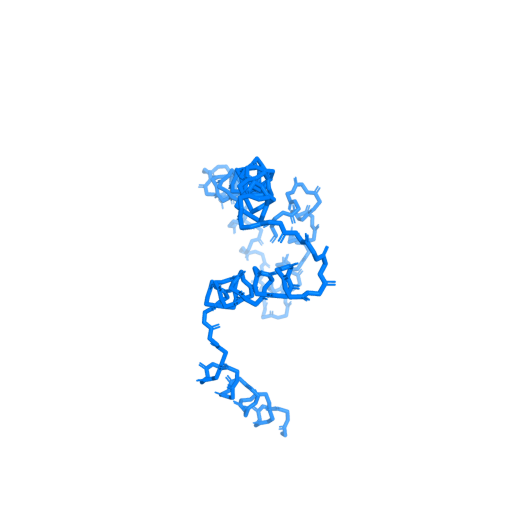 GLN A N 1
ATOM 653 C CA . GLN A 1 85 ? -21.196 0.884 17.737 1.00 92.31 85 GLN A CA 1
ATOM 654 C C . GLN A 1 85 ? -21.989 0.005 18.710 1.00 92.31 85 GLN A C 1
ATOM 656 O O . GLN A 1 85 ? -21.572 -0.164 19.854 1.00 92.31 85 GLN A O 1
ATOM 661 N N . SER A 1 86 ? -23.105 -0.574 18.261 1.00 94.12 86 SER A N 1
ATOM 662 C CA . SER A 1 86 ? -23.910 -1.479 19.083 1.00 94.12 86 SER A CA 1
ATOM 663 C C . SER A 1 86 ? -23.175 -2.776 19.408 1.00 94.12 86 SER A C 1
ATOM 665 O O . SER A 1 86 ? -23.347 -3.309 20.497 1.00 94.12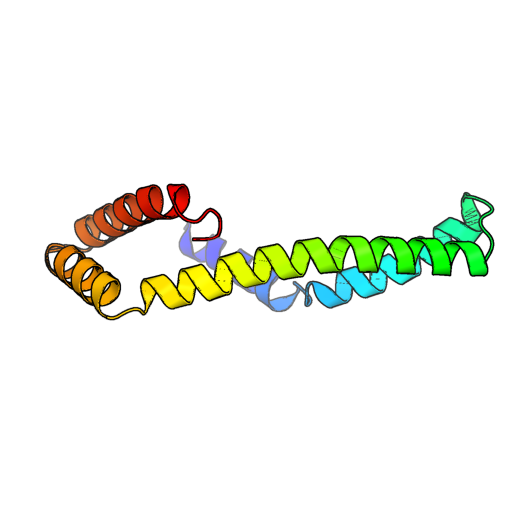 86 SER A O 1
ATOM 667 N N . ILE A 1 87 ? -22.371 -3.303 18.483 1.00 92.31 87 ILE A N 1
ATOM 668 C CA . ILE A 1 87 ? -21.550 -4.491 18.735 1.00 92.31 87 ILE A CA 1
ATOM 669 C C . ILE A 1 87 ? -20.404 -4.128 19.687 1.00 92.31 87 ILE A C 1
ATOM 671 O O . ILE A 1 87 ? -20.172 -4.827 20.672 1.00 92.31 87 ILE A O 1
ATOM 675 N N . GLY A 1 88 ? -19.731 -3.001 19.452 1.00 91.62 88 GLY A N 1
ATOM 676 C CA . GLY A 1 88 ? -18.630 -2.529 20.290 1.00 91.62 88 GLY A CA 1
ATOM 677 C C . GLY A 1 88 ? -19.036 -2.249 21.739 1.00 91.62 88 GLY A C 1
ATOM 678 O O . GLY A 1 88 ? -18.273 -2.555 22.652 1.00 91.62 88 GLY A O 1
ATOM 679 N N . SER A 1 89 ? -20.252 -1.750 21.983 1.00 91.25 89 SER A N 1
ATOM 680 C CA . SER A 1 89 ? -20.748 -1.485 23.343 1.00 91.25 89 SER A CA 1
ATOM 681 C C . SER A 1 89 ? -20.978 -2.751 24.180 1.00 91.25 89 SER A C 1
ATOM 683 O O . SER A 1 89 ? -21.110 -2.665 25.401 1.00 91.25 89 SER A O 1
ATOM 685 N N . THR A 1 90 ? -20.978 -3.937 23.559 1.00 92.12 90 THR A N 1
ATOM 686 C CA . THR A 1 90 ? -21.055 -5.219 24.276 1.00 92.12 90 THR A CA 1
ATOM 687 C C . THR A 1 90 ? -19.712 -5.659 24.868 1.00 92.12 90 THR A C 1
ATOM 689 O O . THR A 1 90 ? -19.690 -6.530 25.742 1.00 92.12 90 THR A O 1
ATOM 692 N N . ALA A 1 91 ? -18.596 -5.047 24.452 1.00 92.31 91 ALA A N 1
ATOM 693 C CA . ALA A 1 91 ? -17.269 -5.356 24.969 1.00 92.31 91 ALA A CA 1
ATOM 694 C C . ALA A 1 91 ? -17.082 -4.790 26.388 1.00 92.31 91 ALA A C 1
ATOM 696 O O . ALA A 1 91 ? -16.906 -3.589 26.578 1.00 92.31 91 ALA A O 1
ATOM 697 N N . LYS A 1 92 ? -17.089 -5.665 27.402 1.00 91.31 92 LYS A N 1
ATOM 698 C CA . LYS A 1 92 ? -16.992 -5.271 28.827 1.00 91.31 92 LYS A CA 1
ATOM 699 C C . LYS A 1 92 ? -15.586 -5.388 29.427 1.00 91.31 92 LYS A C 1
ATOM 701 O O . LYS A 1 92 ? -15.383 -5.029 30.582 1.00 91.31 92 LYS A O 1
ATOM 706 N N . SER A 1 93 ? -14.617 -5.914 28.679 1.00 94.69 93 SER A N 1
ATOM 707 C CA . SER A 1 93 ? -13.227 -6.077 29.124 1.00 94.69 93 SER A CA 1
ATOM 708 C C . SER A 1 93 ? -12.245 -5.922 27.957 1.00 94.69 93 SER A C 1
ATOM 710 O O . SER A 1 93 ? -12.642 -6.135 26.809 1.00 94.69 93 SER A O 1
ATOM 712 N N . PRO A 1 94 ? -10.956 -5.610 28.209 1.00 91.31 94 PRO A N 1
ATOM 713 C CA . PRO A 1 94 ? -9.949 -5.496 27.149 1.00 91.31 94 PRO A CA 1
ATOM 714 C C . PRO A 1 94 ? -9.822 -6.764 26.297 1.00 91.31 94 PRO A C 1
ATOM 716 O O . PRO A 1 94 ? -9.718 -6.683 25.077 1.00 91.31 94 PRO A O 1
ATOM 719 N N . ALA A 1 95 ? -9.901 -7.944 26.923 1.00 92.75 95 ALA A N 1
ATOM 720 C CA . ALA A 1 95 ? -9.875 -9.218 26.207 1.00 92.75 95 ALA A CA 1
ATOM 721 C C . ALA A 1 95 ? -11.117 -9.395 25.317 1.00 92.75 95 ALA A C 1
ATOM 723 O O . ALA A 1 95 ? -10.997 -9.776 24.156 1.00 92.75 95 ALA A O 1
ATOM 724 N N . SER A 1 96 ? -12.305 -9.059 25.830 1.00 91.38 96 SER A N 1
ATOM 725 C CA . SER A 1 96 ? -13.553 -9.104 25.059 1.00 91.38 96 SER A CA 1
ATOM 726 C C . SER A 1 96 ? -13.544 -8.115 23.888 1.00 91.38 96 SER A C 1
ATOM 728 O O . SER A 1 96 ? -14.002 -8.471 22.805 1.00 91.38 96 SER A O 1
ATOM 730 N N . ALA A 1 97 ? -12.965 -6.923 24.063 1.00 92.69 97 ALA A N 1
ATOM 731 C CA . ALA A 1 97 ? -12.825 -5.932 22.998 1.00 92.69 97 ALA A CA 1
ATOM 732 C C . ALA A 1 97 ? -11.956 -6.449 21.845 1.00 92.69 97 ALA A C 1
ATOM 734 O O . ALA A 1 97 ? -12.355 -6.346 20.685 1.00 92.69 97 ALA A O 1
ATOM 735 N N . VAL A 1 98 ? -10.810 -7.065 22.155 1.00 94.75 98 VAL A N 1
ATOM 736 C CA . VAL A 1 98 ? -9.949 -7.685 21.135 1.00 94.75 98 VAL A CA 1
ATOM 737 C C . VAL A 1 98 ? -10.692 -8.816 20.423 1.00 94.75 98 VAL A C 1
ATOM 739 O O . VAL A 1 98 ? -10.721 -8.835 19.198 1.00 94.75 98 VAL A O 1
ATOM 742 N N . MET A 1 99 ? -11.350 -9.712 21.164 1.00 94.38 99 MET A N 1
ATOM 743 C CA . MET A 1 99 ? -12.065 -10.856 20.583 1.00 94.38 99 MET A CA 1
ATOM 744 C C . MET A 1 99 ? -13.197 -10.436 19.639 1.00 94.38 99 MET A C 1
ATOM 746 O O . MET A 1 99 ? -13.296 -10.959 18.532 1.00 94.38 99 MET A O 1
ATOM 750 N N . ILE A 1 100 ? -14.025 -9.471 20.051 1.00 93.56 100 ILE A N 1
ATOM 751 C CA . ILE A 1 100 ? -15.119 -8.948 19.221 1.00 93.56 100 ILE A CA 1
ATOM 752 C C . ILE A 1 100 ? -14.556 -8.258 17.977 1.00 93.56 100 ILE A C 1
ATOM 754 O O . ILE A 1 100 ? -15.048 -8.496 16.877 1.00 93.56 100 ILE A O 1
ATOM 758 N N . THR A 1 101 ? -13.500 -7.454 18.132 1.00 93.00 101 THR A N 1
ATOM 759 C CA . THR A 1 101 ? -12.856 -6.765 17.003 1.00 93.00 101 THR A CA 1
ATOM 760 C C . THR A 1 101 ? -12.306 -7.763 15.990 1.00 93.00 101 THR A C 1
ATOM 762 O O . THR A 1 101 ? -12.581 -7.629 14.803 1.00 93.00 101 THR A O 1
ATOM 765 N N . VAL A 1 102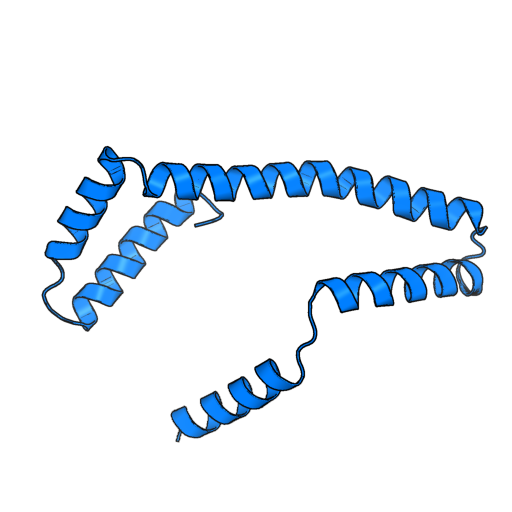 ? -11.589 -8.793 16.448 1.00 93.31 102 VAL A N 1
ATOM 766 C CA . VAL A 1 102 ? -11.037 -9.843 15.578 1.00 93.31 102 VAL A CA 1
ATOM 767 C C . VAL A 1 102 ? -12.152 -10.607 14.869 1.00 93.31 102 VAL A C 1
ATOM 769 O O . VAL A 1 102 ? -12.065 -10.826 13.667 1.00 93.31 102 VAL A O 1
ATOM 772 N N . PHE A 1 103 ? -13.218 -10.985 15.576 1.00 92.88 103 PHE A N 1
ATOM 773 C CA . PHE A 1 103 ? -14.325 -11.733 14.982 1.00 92.88 103 PHE A CA 1
ATOM 774 C C . PHE A 1 103 ? -15.080 -10.921 13.920 1.00 92.88 103 PHE A C 1
ATOM 776 O O . PHE A 1 103 ? -15.338 -11.417 12.825 1.00 92.88 103 PHE A O 1
ATOM 783 N N . VAL A 1 104 ? -15.396 -9.658 14.219 1.00 91.38 104 VAL A N 1
ATOM 784 C CA . VAL A 1 104 ? -16.050 -8.756 13.262 1.00 91.38 104 VAL A CA 1
ATOM 785 C C . VAL A 1 104 ? -15.134 -8.477 12.071 1.00 91.38 104 VAL A C 1
ATOM 787 O O . VAL A 1 104 ? -15.612 -8.505 10.940 1.00 91.38 104 VAL A O 1
ATOM 790 N N . ALA A 1 105 ? -13.833 -8.267 12.303 1.00 90.31 105 ALA A N 1
ATOM 791 C CA . ALA A 1 105 ? -12.855 -8.089 11.235 1.00 90.31 105 ALA A CA 1
ATOM 792 C C . ALA A 1 105 ? -12.789 -9.325 10.332 1.00 90.31 105 ALA A C 1
ATOM 794 O O . ALA A 1 105 ? -12.919 -9.180 9.127 1.00 90.31 105 ALA A O 1
ATOM 795 N N . LEU A 1 106 ? -12.715 -10.539 10.890 1.00 90.88 106 LEU A N 1
ATOM 796 C CA . LEU A 1 106 ? -12.707 -11.780 10.106 1.00 90.88 106 LEU A CA 1
ATOM 797 C C . LEU A 1 106 ? -13.920 -11.901 9.173 1.00 90.88 106 LEU A C 1
ATOM 799 O O . LEU A 1 106 ? -13.764 -12.295 8.018 1.00 90.88 106 LEU A O 1
ATOM 803 N N . ILE A 1 107 ? -15.114 -11.542 9.653 1.00 89.75 107 ILE A N 1
ATOM 804 C CA . ILE A 1 107 ? -16.329 -11.526 8.825 1.00 89.75 107 ILE A CA 1
ATOM 805 C C . ILE A 1 107 ? -16.248 -10.417 7.769 1.00 89.75 107 ILE A C 1
ATOM 807 O O . ILE A 1 107 ? -16.590 -10.640 6.609 1.00 89.75 107 ILE A O 1
ATOM 811 N N . ALA A 1 108 ? -15.790 -9.223 8.146 1.00 86.75 108 ALA A N 1
ATOM 812 C CA . ALA A 1 108 ? -15.670 -8.094 7.232 1.00 86.75 108 ALA A CA 1
ATOM 813 C C . ALA A 1 108 ? -14.648 -8.357 6.109 1.00 86.75 108 ALA A C 1
ATOM 815 O O . ALA A 1 108 ? -14.943 -8.035 4.959 1.00 86.75 108 ALA A O 1
ATOM 816 N N . CYS A 1 109 ? -13.529 -9.030 6.399 1.00 86.25 109 CYS A N 1
ATOM 817 C CA . CYS A 1 109 ? -12.515 -9.428 5.417 1.00 86.25 109 CYS A CA 1
ATOM 818 C C . CYS A 1 109 ? -13.073 -10.363 4.326 1.00 86.25 109 CYS A C 1
ATOM 820 O O . CYS A 1 109 ? -12.562 -10.386 3.209 1.00 86.25 109 CYS A O 1
ATOM 822 N N . TRP A 1 110 ? -14.126 -11.140 4.622 1.00 82.50 110 TRP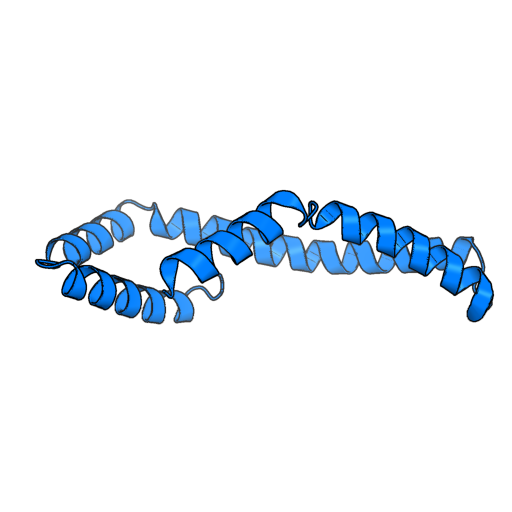 A N 1
ATOM 823 C CA . TRP A 1 110 ? -14.808 -11.969 3.616 1.00 82.50 110 TRP A CA 1
ATOM 824 C C . TRP A 1 110 ? -15.662 -11.145 2.647 1.00 82.50 110 TRP A C 1
ATOM 826 O O . TRP A 1 110 ? -15.896 -11.571 1.518 1.00 82.50 110 TRP A O 1
ATOM 836 N N . ILE A 1 111 ? -16.140 -9.981 3.084 1.00 80.69 111 ILE A N 1
ATOM 837 C CA . ILE A 1 111 ? -16.999 -9.091 2.294 1.00 80.69 111 ILE A CA 1
ATOM 838 C C . ILE A 1 111 ? -16.147 -8.084 1.514 1.00 80.69 111 ILE A C 1
ATOM 840 O O . ILE A 1 111 ? -16.442 -7.771 0.362 1.00 80.69 111 ILE A O 1
ATOM 844 N N . ASN A 1 112 ? -15.082 -7.579 2.132 1.00 78.69 112 ASN A N 1
ATOM 845 C CA . ASN A 1 112 ? -14.122 -6.679 1.520 1.00 78.69 112 ASN A CA 1
ATOM 846 C C . ASN A 1 112 ? -12.717 -7.189 1.835 1.00 78.69 112 ASN A C 1
ATOM 848 O O . ASN A 1 112 ? -12.251 -7.095 2.963 1.00 78.69 112 ASN A O 1
ATOM 852 N N . TRP A 1 113 ? -12.039 -7.712 0.816 1.00 64.56 113 TRP A N 1
ATOM 853 C CA . TRP A 1 113 ? -10.688 -8.258 0.960 1.00 64.56 113 TRP A CA 1
ATOM 854 C C . TRP A 1 113 ? -9.640 -7.200 1.365 1.00 64.56 113 TRP A C 1
ATOM 856 O O . TRP A 1 113 ? -8.555 -7.554 1.812 1.00 64.56 113 TRP A O 1
ATOM 866 N N . GLY A 1 114 ? -9.951 -5.906 1.211 1.00 60.22 114 GLY A N 1
ATOM 867 C CA . GLY A 1 114 ? -9.101 -4.790 1.633 1.00 60.22 114 GLY A CA 1
ATOM 868 C C . GLY A 1 114 ? -9.373 -4.267 3.051 1.00 60.22 114 GLY A C 1
ATOM 869 O O . GLY A 1 114 ? -8.791 -3.240 3.404 1.00 60.22 114 GLY A O 1
ATOM 870 N N . PHE A 1 115 ? -10.262 -4.912 3.819 1.00 57.16 115 PHE A N 1
ATOM 871 C CA . PHE A 1 115 ? -10.558 -4.606 5.227 1.00 57.16 115 PHE A CA 1
ATOM 872 C C . PHE A 1 115 ? -9.629 -5.380 6.165 1.00 57.16 115 PHE A C 1
ATOM 874 O O . PHE A 1 115 ? -9.169 -4.778 7.161 1.00 57.16 115 PHE A O 1
#

Sequence (115 aa):
MFKKFTNACVTIVNKYLPDPFLFAVILTFIVVLLGLALTGQGPMDMVKHWGNGFWALLAFSMQMVLILVTGSAMAQAPVFKKILQSIGSTAKSPASAVMITVFVALIACWINWGF